Protein AF-A0A6M0BHK7-F1 (afdb_monomer_lite)

Radius of gyration: 26.61 Å; chains: 1; bounding box: 38×80×66 Å

Structure (mmCIF, N/CA/C/O backbone):
data_AF-A0A6M0BHK7-F1
#
_entry.id   AF-A0A6M0BHK7-F1
#
loop_
_atom_site.group_PDB
_atom_site.id
_atom_site.type_symbol
_atom_site.label_atom_id
_atom_site.label_alt_id
_atom_site.label_comp_id
_atom_site.label_asym_id
_atom_site.label_entity_id
_atom_site.label_seq_id
_atom_site.pdbx_PDB_ins_code
_atom_site.Cartn_x
_atom_site.Cartn_y
_atom_site.Cartn_z
_atom_site.occupancy
_atom_site.B_iso_or_equiv
_atom_site.auth_seq_id
_atom_site.auth_comp_id
_atom_site.auth_asym_id
_atom_site.auth_atom_id
_atom_site.pdbx_PDB_model_num
ATOM 1 N N . MET A 1 1 ? -3.158 -19.349 7.073 1.00 45.47 1 MET A N 1
ATOM 2 C CA . MET A 1 1 ? -2.664 -17.965 6.906 1.00 45.47 1 MET A CA 1
ATOM 3 C C . MET A 1 1 ? -2.198 -17.471 8.263 1.00 45.47 1 MET A C 1
ATOM 5 O O . MET A 1 1 ? -2.954 -17.652 9.213 1.00 45.47 1 MET A O 1
ATOM 9 N N . PRO A 1 2 ? -0.977 -16.929 8.388 1.00 41.88 2 PRO A N 1
ATOM 10 C CA . PRO A 1 2 ? -0.515 -16.355 9.647 1.00 41.88 2 PRO A CA 1
ATOM 11 C C . PRO A 1 2 ? -1.420 -15.186 10.070 1.00 41.88 2 PRO A C 1
ATOM 13 O O . PRO A 1 2 ? -2.048 -14.529 9.235 1.00 41.88 2 PRO A O 1
ATOM 16 N N . ARG A 1 3 ? -1.540 -14.977 11.386 1.00 57.44 3 ARG A N 1
ATOM 17 C CA . ARG A 1 3 ? -2.372 -13.928 11.995 1.00 57.44 3 ARG A CA 1
ATOM 18 C C . ARG A 1 3 ? -2.031 -12.568 11.379 1.00 57.44 3 ARG A C 1
ATOM 20 O O . ARG A 1 3 ? -0.866 -12.206 11.284 1.00 57.44 3 ARG A O 1
ATOM 27 N N . ALA A 1 4 ? -3.056 -11.815 10.982 1.00 62.56 4 ALA A N 1
ATOM 28 C CA . ALA A 1 4 ? -2.886 -10.461 10.474 1.00 62.56 4 ALA A CA 1
ATOM 29 C C . ALA A 1 4 ? -2.362 -9.540 11.585 1.00 62.56 4 ALA A C 1
ATOM 31 O O . ALA A 1 4 ? -3.137 -9.079 12.423 1.00 62.56 4 ALA A O 1
ATOM 32 N N . SER A 1 5 ? -1.054 -9.294 11.594 1.00 67.00 5 SER A N 1
ATOM 33 C CA . SER A 1 5 ? -0.425 -8.336 12.497 1.00 67.00 5 SER A CA 1
ATOM 34 C C . SER A 1 5 ? -0.519 -6.931 11.907 1.00 67.00 5 SER A C 1
ATOM 36 O O . SER A 1 5 ? -0.162 -6.692 10.759 1.00 67.00 5 SER A O 1
ATOM 38 N N . TYR A 1 6 ? -0.996 -5.988 12.716 1.00 71.69 6 TYR A N 1
ATOM 39 C CA . TYR A 1 6 ? -1.060 -4.555 12.389 1.00 71.69 6 TYR A CA 1
ATOM 40 C C . TYR A 1 6 ? -0.056 -3.758 13.236 1.00 71.69 6 TYR A C 1
ATOM 42 O O . TYR A 1 6 ? -0.320 -2.623 13.637 1.00 71.69 6 TYR A O 1
ATOM 50 N N . GLY A 1 7 ? 1.051 -4.411 13.598 1.00 77.44 7 GLY A N 1
ATOM 51 C CA . GLY A 1 7 ? 2.070 -3.881 14.496 1.00 77.44 7 GLY A CA 1
ATOM 52 C C . GLY A 1 7 ? 2.854 -2.702 13.906 1.00 77.44 7 GLY A C 1
ATOM 53 O O . GLY A 1 7 ? 2.703 -2.384 12.724 1.00 77.44 7 GLY A O 1
ATOM 54 N N . PRO A 1 8 ? 3.704 -2.060 14.728 1.00 81.06 8 PRO A N 1
ATOM 55 C CA . PRO A 1 8 ? 4.516 -0.917 14.308 1.00 81.06 8 PRO A CA 1
ATOM 56 C C . PRO A 1 8 ? 5.461 -1.257 13.148 1.00 81.06 8 PRO A C 1
ATOM 58 O O . PRO A 1 8 ? 5.606 -0.452 12.235 1.00 81.06 8 PRO A O 1
ATOM 61 N N . GLU A 1 9 ? 6.019 -2.469 13.112 1.00 83.44 9 GLU A N 1
ATOM 62 C CA . GLU A 1 9 ? 6.864 -2.919 11.999 1.00 83.44 9 GLU A CA 1
ATOM 63 C C . GLU A 1 9 ? 6.100 -2.970 10.671 1.00 83.44 9 GLU A C 1
ATOM 65 O O . GLU A 1 9 ? 6.563 -2.447 9.663 1.00 83.44 9 GLU A O 1
ATOM 70 N N . VAL A 1 10 ? 4.894 -3.548 10.665 1.00 84.50 10 VAL A N 1
ATOM 71 C CA . VAL A 1 10 ? 4.064 -3.650 9.452 1.00 84.50 10 VAL A CA 1
ATOM 72 C C . VAL A 1 10 ? 3.634 -2.261 8.975 1.00 84.50 10 VAL A C 1
ATOM 74 O O . VAL A 1 10 ? 3.620 -2.004 7.772 1.00 84.50 10 VAL A O 1
ATOM 77 N N . LYS A 1 11 ? 3.340 -1.347 9.914 1.00 86.75 11 LYS A N 1
ATOM 78 C CA . LYS A 1 11 ? 3.083 0.069 9.611 1.00 86.75 11 LYS A CA 1
ATOM 79 C C . LYS A 1 11 ? 4.289 0.695 8.913 1.00 86.75 11 LYS A C 1
ATOM 81 O O . LYS A 1 11 ? 4.109 1.277 7.852 1.00 86.75 11 LYS A O 1
ATOM 86 N N . ALA A 1 12 ? 5.493 0.546 9.469 1.00 87.00 12 ALA A N 1
ATOM 87 C CA . ALA A 1 12 ? 6.713 1.116 8.900 1.00 87.00 12 ALA A CA 1
ATOM 88 C C . ALA A 1 12 ? 6.995 0.576 7.488 1.00 87.00 12 ALA A C 1
ATOM 90 O O . ALA A 1 12 ? 7.252 1.353 6.574 1.00 87.00 12 ALA A O 1
ATOM 91 N N . ARG A 1 13 ? 6.850 -0.740 7.275 1.00 87.88 13 ARG A N 1
ATOM 92 C CA . ARG A 1 13 ? 7.026 -1.372 5.953 1.00 87.88 13 ARG A CA 1
ATOM 93 C C . ARG A 1 13 ? 6.019 -0.852 4.926 1.00 87.88 13 ARG A C 1
ATOM 95 O O . ARG A 1 13 ? 6.391 -0.561 3.792 1.00 87.88 13 ARG A O 1
ATOM 102 N N . ALA A 1 14 ? 4.751 -0.714 5.318 1.00 88.31 14 ALA A N 1
ATOM 103 C CA . ALA A 1 14 ? 3.722 -0.162 4.446 1.00 88.31 14 ALA A CA 1
ATOM 104 C C . ALA A 1 14 ? 3.977 1.321 4.144 1.00 88.31 14 ALA A C 1
ATOM 106 O O . ALA A 1 14 ? 3.943 1.725 2.988 1.00 88.31 14 ALA A O 1
ATOM 107 N N . LEU A 1 15 ? 4.283 2.125 5.157 1.00 88.25 15 LEU A N 1
ATOM 108 C CA . LEU A 1 15 ? 4.529 3.553 4.989 1.00 88.25 15 LEU A CA 1
ATOM 109 C C . LEU A 1 15 ? 5.720 3.809 4.063 1.00 88.25 15 LEU A C 1
ATOM 111 O O . LEU A 1 15 ? 5.614 4.621 3.152 1.00 88.25 15 LEU A O 1
ATOM 115 N N . ARG A 1 16 ? 6.788 3.028 4.217 1.00 87.75 16 ARG A N 1
ATOM 116 C CA . ARG A 1 16 ? 7.951 3.072 3.337 1.00 87.75 16 ARG A CA 1
ATOM 117 C C . ARG A 1 16 ? 7.622 2.704 1.892 1.00 87.75 16 ARG A C 1
ATOM 119 O O . ARG A 1 16 ? 7.987 3.427 0.974 1.00 87.75 16 ARG A O 1
ATOM 126 N N . LEU A 1 17 ? 6.887 1.610 1.669 1.00 88.31 17 LEU A N 1
ATOM 127 C CA . LEU A 1 17 ? 6.451 1.245 0.316 1.00 88.31 17 LEU A CA 1
ATOM 128 C C . LEU A 1 17 ? 5.577 2.349 -0.300 1.00 88.31 17 LEU A C 1
ATOM 130 O O . LEU A 1 17 ? 5.701 2.651 -1.482 1.00 88.31 17 LEU A O 1
ATOM 134 N N . PHE A 1 18 ? 4.693 2.953 0.494 1.00 88.56 18 PHE A N 1
ATOM 135 C CA . PHE A 1 18 ? 3.851 4.057 0.049 1.00 88.56 18 PHE A CA 1
ATOM 136 C C . PHE A 1 18 ? 4.683 5.292 -0.319 1.00 88.56 18 PHE A C 1
ATOM 138 O O . PHE A 1 18 ? 4.478 5.857 -1.391 1.00 88.56 18 PHE A O 1
ATOM 145 N N . GLU A 1 19 ? 5.641 5.678 0.524 1.00 87.75 19 GLU A N 1
ATOM 146 C CA . GLU A 1 19 ? 6.573 6.777 0.268 1.00 87.75 19 GLU A CA 1
ATOM 147 C C . GLU A 1 19 ? 7.365 6.542 -1.020 1.00 87.75 19 GLU A C 1
ATOM 149 O O . GLU A 1 19 ? 7.309 7.382 -1.916 1.00 87.75 19 GLU A O 1
ATOM 154 N N . ALA A 1 20 ? 7.984 5.368 -1.176 1.00 85.81 20 ALA A N 1
ATOM 155 C CA . ALA A 1 20 ? 8.740 5.008 -2.371 1.00 85.81 20 ALA A CA 1
ATOM 156 C C . ALA A 1 20 ? 7.888 5.108 -3.651 1.00 85.81 20 ALA A C 1
ATOM 158 O O . ALA A 1 20 ? 8.338 5.657 -4.655 1.00 85.81 20 ALA A O 1
ATOM 159 N N . LEU A 1 21 ? 6.629 4.647 -3.622 1.00 86.25 21 LEU A N 1
ATOM 160 C CA . LEU A 1 21 ? 5.710 4.734 -4.768 1.00 86.25 21 LEU A CA 1
ATOM 161 C C . LEU A 1 21 ? 5.321 6.179 -5.108 1.00 86.25 21 LEU A C 1
ATOM 163 O O . LEU A 1 21 ? 5.242 6.536 -6.286 1.00 86.25 21 LEU A O 1
ATOM 167 N N . VAL A 1 22 ? 5.055 7.011 -4.098 1.00 85.00 22 VAL A N 1
ATOM 168 C CA . VAL A 1 22 ? 4.674 8.414 -4.311 1.00 85.00 22 VAL A CA 1
ATOM 169 C C . VAL A 1 22 ? 5.880 9.237 -4.764 1.00 85.00 22 VAL A C 1
ATOM 171 O O . VAL A 1 22 ? 5.737 10.027 -5.696 1.00 85.00 22 VAL A O 1
ATOM 174 N N . SER A 1 23 ? 7.056 9.035 -4.170 1.00 82.50 23 SER A N 1
ATOM 175 C CA . SER A 1 23 ? 8.315 9.672 -4.577 1.00 82.50 23 SER A CA 1
ATOM 176 C C . SER A 1 23 ? 8.682 9.298 -6.012 1.00 82.50 23 SER A C 1
ATOM 178 O O . SER A 1 23 ? 8.899 10.187 -6.835 1.00 82.50 23 SER A O 1
ATOM 180 N N . PHE A 1 24 ? 8.600 8.007 -6.362 1.00 80.56 24 PHE A N 1
ATOM 181 C CA . PHE A 1 24 ? 8.790 7.527 -7.736 1.00 80.56 24 PHE A CA 1
ATOM 182 C C . PHE A 1 24 ? 7.904 8.263 -8.741 1.00 80.56 24 PHE A C 1
ATOM 184 O O . PHE A 1 24 ? 8.360 8.681 -9.801 1.00 80.56 24 PHE A O 1
ATOM 191 N N . ALA A 1 25 ? 6.629 8.451 -8.399 1.00 78.62 25 ALA A N 1
ATOM 192 C CA . ALA A 1 25 ? 5.670 9.111 -9.272 1.00 78.62 25 ALA A CA 1
ATOM 193 C C . ALA A 1 25 ? 5.790 10.646 -9.294 1.00 78.62 25 ALA A C 1
ATOM 195 O O . ALA A 1 25 ? 5.223 11.276 -10.196 1.00 78.62 25 ALA A O 1
ATOM 196 N N . LYS A 1 26 ? 6.461 11.256 -8.302 1.00 75.25 26 LYS A N 1
ATOM 197 C CA . LYS A 1 26 ? 6.610 12.714 -8.170 1.00 75.25 26 LYS A CA 1
ATOM 198 C C . LYS A 1 26 ? 7.886 13.280 -8.787 1.00 75.25 26 LYS A C 1
ATOM 200 O O . LYS A 1 26 ? 7.773 14.423 -9.213 1.00 75.25 26 LYS A O 1
ATOM 205 N N . TYR A 1 27 ? 8.991 12.526 -8.849 1.00 59.81 27 TYR A N 1
ATOM 206 C CA . TYR A 1 27 ? 10.319 12.802 -9.456 1.00 59.81 27 TYR A CA 1
ATOM 207 C C . TYR A 1 27 ? 11.429 12.333 -8.480 1.00 59.81 27 TYR A C 1
ATOM 209 O O . TYR A 1 27 ? 11.259 12.505 -7.282 1.00 59.81 27 TYR A O 1
ATOM 217 N N . GLU A 1 28 ? 12.568 11.841 -9.002 1.00 53.38 28 GLU A N 1
ATOM 218 C CA . GLU A 1 28 ? 13.835 11.478 -8.298 1.00 53.38 28 GLU A CA 1
ATOM 219 C C . GLU A 1 28 ? 14.112 10.014 -7.897 1.00 53.38 28 GLU A C 1
ATOM 221 O O . GLU A 1 28 ? 14.997 9.745 -7.094 1.00 53.38 28 GLU A O 1
ATOM 226 N N . ILE A 1 29 ? 13.496 9.020 -8.533 1.00 51.53 29 ILE A N 1
ATOM 227 C CA . ILE A 1 29 ? 14.184 7.725 -8.664 1.00 51.53 29 ILE A CA 1
ATOM 228 C C . ILE A 1 29 ? 14.593 7.643 -10.119 1.00 51.53 29 ILE A C 1
ATOM 230 O O . ILE A 1 29 ? 13.730 7.474 -10.982 1.00 51.53 29 ILE A O 1
ATOM 234 N N . ALA A 1 30 ? 15.886 7.858 -10.386 1.00 46.53 30 ALA A N 1
ATOM 235 C CA . ALA A 1 30 ? 16.465 7.783 -11.721 1.00 46.53 30 ALA A CA 1
ATOM 236 C C . ALA A 1 30 ? 15.814 6.625 -12.486 1.00 46.53 30 ALA A C 1
ATOM 238 O O . ALA A 1 30 ? 15.860 5.472 -12.029 1.00 46.53 30 ALA A O 1
ATOM 239 N N . HIS A 1 31 ? 15.155 6.956 -13.604 1.00 51.12 31 HIS A N 1
ATOM 240 C CA . HIS A 1 31 ? 14.743 5.998 -14.622 1.00 51.12 31 HIS A CA 1
ATOM 241 C C . HIS A 1 31 ? 16.017 5.372 -15.202 1.00 51.12 31 HIS A C 1
ATOM 243 O O . HIS A 1 31 ? 16.406 5.638 -16.333 1.00 51.12 31 HIS A O 1
ATOM 249 N N . ASP A 1 32 ? 16.699 4.543 -14.415 1.00 49.19 32 ASP A N 1
ATOM 250 C CA . ASP A 1 32 ? 17.504 3.478 -14.974 1.00 49.19 32 ASP A CA 1
ATOM 251 C C . ASP A 1 32 ? 16.534 2.689 -15.835 1.00 49.19 32 ASP A C 1
ATOM 253 O O . ASP A 1 32 ? 15.578 2.108 -15.312 1.00 49.19 32 ASP A O 1
ATOM 257 N N . GLY A 1 33 ? 16.746 2.708 -17.150 1.00 51.69 33 GLY A N 1
ATOM 258 C CA . GLY A 1 33 ? 15.883 2.093 -18.164 1.00 51.69 33 GLY A CA 1
ATOM 259 C C . GLY A 1 33 ? 15.666 0.579 -18.018 1.00 51.69 33 GLY A C 1
ATOM 260 O O . GLY A 1 33 ? 15.155 -0.050 -18.934 1.00 51.69 33 GLY A O 1
ATOM 261 N N . ASN A 1 34 ? 16.038 -0.004 -16.878 1.00 54.75 34 ASN A N 1
ATOM 262 C CA . ASN A 1 34 ? 15.819 -1.386 -16.480 1.00 54.75 34 ASN A CA 1
ATOM 263 C C . ASN A 1 34 ? 14.512 -1.602 -15.694 1.00 54.75 34 ASN A C 1
ATOM 265 O O . ASN A 1 34 ? 14.044 -2.736 -15.607 1.00 54.75 34 ASN A O 1
ATOM 269 N N . ILE A 1 35 ? 13.899 -0.555 -15.125 1.00 64.38 35 ILE A N 1
ATOM 270 C CA . ILE A 1 35 ? 12.697 -0.704 -14.291 1.00 64.38 35 ILE A CA 1
ATOM 271 C C . ILE A 1 35 ? 11.430 -0.545 -15.148 1.00 64.38 35 ILE A C 1
ATOM 273 O O . ILE A 1 35 ? 10.981 0.563 -15.431 1.00 64.38 35 ILE A O 1
ATOM 277 N N . GLU A 1 36 ? 10.803 -1.662 -15.534 1.00 71.62 36 GLU A N 1
ATOM 278 C CA . GLU A 1 36 ? 9.544 -1.674 -16.300 1.00 71.62 36 GLU A CA 1
ATOM 279 C C . GLU A 1 36 ? 8.310 -1.387 -15.415 1.00 71.62 36 GLU A C 1
ATOM 281 O O . GLU A 1 36 ? 7.399 -2.217 -15.261 1.00 71.62 36 GLU A O 1
ATOM 286 N N . ILE A 1 37 ? 8.275 -0.196 -14.812 1.00 78.94 37 ILE A N 1
ATOM 287 C CA . ILE A 1 37 ? 7.130 0.328 -14.059 1.00 78.94 37 ILE A CA 1
ATOM 288 C C . ILE A 1 37 ? 6.434 1.393 -14.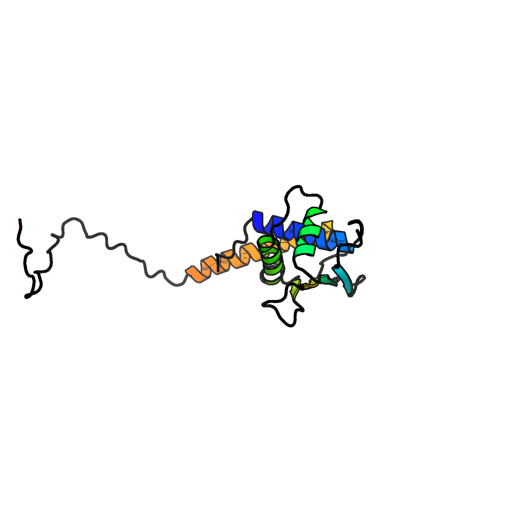903 1.00 78.94 37 ILE A C 1
ATOM 290 O O . ILE A 1 37 ? 6.996 2.438 -15.211 1.00 78.94 37 ILE A O 1
ATOM 294 N N . ASN A 1 38 ? 5.174 1.142 -15.240 1.00 82.31 38 ASN A N 1
ATOM 295 C CA . ASN A 1 38 ? 4.303 2.123 -15.872 1.00 82.31 38 ASN A CA 1
ATOM 296 C C . ASN A 1 38 ? 3.476 2.800 -14.779 1.00 82.31 38 ASN A C 1
ATOM 298 O O . ASN A 1 38 ? 2.795 2.116 -14.012 1.00 82.31 38 ASN A O 1
ATOM 302 N N . PHE A 1 39 ? 3.506 4.127 -14.714 1.00 83.75 39 PHE A N 1
ATOM 303 C CA . PHE A 1 39 ? 2.658 4.895 -13.808 1.00 83.75 39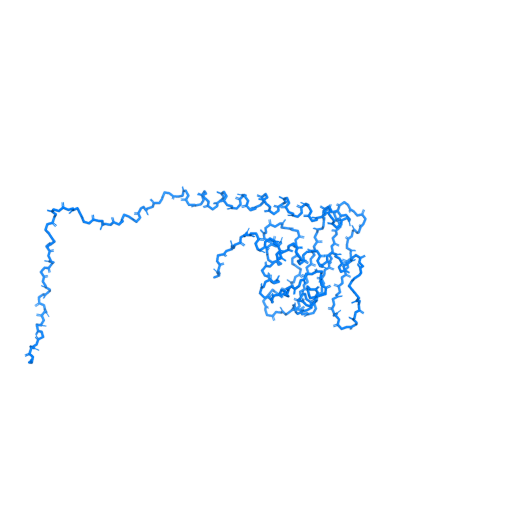 PHE A CA 1
ATOM 304 C C . PHE A 1 39 ? 1.818 5.904 -14.587 1.00 83.75 39 PHE A C 1
ATOM 306 O O . PHE A 1 39 ? 2.202 6.390 -15.649 1.00 83.75 39 PHE A O 1
ATOM 313 N N . SER A 1 40 ? 0.624 6.197 -14.089 1.00 83.69 40 SER A N 1
ATOM 314 C CA . SER A 1 40 ? -0.279 7.173 -14.690 1.00 83.69 40 SER A CA 1
ATOM 315 C C . SER A 1 40 ? -1.057 7.888 -13.601 1.00 83.69 40 SER A C 1
ATOM 317 O O . SER A 1 40 ? -1.622 7.262 -12.707 1.00 83.69 40 SER A O 1
ATOM 319 N N . TRP A 1 41 ? -1.091 9.212 -13.681 1.00 84.06 41 TRP A N 1
ATOM 320 C CA . TRP A 1 41 ? -1.858 10.035 -12.759 1.00 84.06 41 TRP A CA 1
ATOM 321 C C . TRP A 1 41 ? -3.277 10.223 -13.289 1.00 84.06 41 TRP A C 1
ATOM 323 O O . TRP A 1 41 ? -3.490 10.891 -14.297 1.00 84.06 41 TRP A O 1
ATOM 333 N N . ASN A 1 42 ? -4.252 9.678 -12.574 1.00 80.69 42 ASN A N 1
ATOM 334 C CA . ASN A 1 42 ? -5.652 10.037 -12.716 1.00 80.69 42 ASN A CA 1
ATOM 335 C C . ASN A 1 42 ? -5.953 11.231 -11.806 1.00 80.69 42 ASN A C 1
ATOM 337 O O . ASN A 1 42 ? -5.582 11.255 -10.633 1.00 80.69 42 ASN A O 1
ATOM 341 N N . LYS A 1 43 ? -6.642 12.241 -12.350 1.00 78.25 43 LYS A N 1
ATOM 342 C CA . LYS A 1 43 ? -7.139 13.392 -11.578 1.00 78.25 43 LYS A CA 1
ATOM 343 C C . LYS A 1 43 ? -6.054 14.109 -10.751 1.00 78.25 43 LYS A C 1
ATOM 345 O O . LYS A 1 43 ? -6.276 14.471 -9.600 1.00 78.25 43 LYS A O 1
ATOM 350 N N . LYS A 1 44 ? -4.875 14.340 -11.346 1.00 71.00 44 LYS A N 1
ATOM 351 C CA . LYS A 1 44 ? -3.702 14.957 -10.685 1.00 71.00 44 LYS A CA 1
ATOM 352 C C . LYS A 1 44 ? -4.016 16.265 -9.935 1.00 71.00 44 LYS A C 1
ATOM 354 O O . LYS A 1 44 ? -3.420 16.514 -8.895 1.00 71.00 44 LYS A O 1
ATOM 359 N N . ASN A 1 45 ? -4.954 17.066 -10.450 1.00 67.62 45 ASN A N 1
ATOM 360 C CA . ASN A 1 45 ? -5.359 18.361 -9.884 1.00 67.62 45 ASN A CA 1
ATOM 361 C C . ASN A 1 45 ? -6.643 18.299 -9.034 1.00 67.62 45 ASN A C 1
ATOM 363 O O . ASN A 1 45 ? -7.201 19.336 -8.688 1.00 67.62 45 ASN A O 1
ATOM 367 N N . SER A 1 46 ? -7.169 17.110 -8.733 1.00 75.56 46 SER A N 1
ATOM 368 C CA . SER A 1 46 ? -8.355 16.970 -7.884 1.00 75.56 46 SER A CA 1
ATOM 369 C C . SER A 1 46 ? -7.982 16.827 -6.410 1.00 75.56 46 SER A C 1
ATOM 371 O O . SER A 1 46 ? -6.863 16.458 -6.066 1.00 75.56 46 SER A O 1
ATOM 373 N N . ALA A 1 47 ? -8.963 17.041 -5.529 1.00 73.75 47 ALA A N 1
ATOM 374 C CA . ALA A 1 47 ? -8.808 16.907 -4.078 1.00 73.75 47 ALA A CA 1
ATOM 375 C C . ALA A 1 47 ? -8.311 15.518 -3.617 1.00 73.75 47 ALA A C 1
ATOM 377 O O . ALA A 1 47 ? -7.809 15.386 -2.507 1.00 73.75 47 ALA A O 1
ATOM 378 N N . ARG A 1 48 ? -8.454 14.483 -4.457 1.00 80.50 48 ARG A N 1
ATOM 379 C CA . ARG A 1 48 ? -7.950 13.123 -4.222 1.00 80.50 48 ARG A CA 1
ATOM 380 C C . ARG A 1 48 ? -7.243 12.622 -5.484 1.00 80.50 48 ARG A C 1
ATOM 382 O O . ARG A 1 48 ? -7.916 12.065 -6.353 1.00 80.50 48 ARG A O 1
ATOM 389 N N . PRO A 1 49 ? -5.932 12.870 -5.633 1.00 84.75 49 PRO A N 1
ATOM 390 C CA . PRO A 1 49 ? -5.206 12.401 -6.799 1.00 84.75 49 PRO A CA 1
ATOM 391 C C . PRO A 1 49 ? -5.086 10.875 -6.770 1.00 84.75 49 PRO A C 1
ATOM 393 O O . PRO A 1 49 ? -4.828 10.275 -5.727 1.00 84.75 49 PRO A O 1
ATOM 396 N N . GLU A 1 50 ? -5.279 10.240 -7.921 1.00 88.06 50 GLU A N 1
ATOM 397 C CA . GLU A 1 50 ? -5.241 8.788 -8.075 1.00 88.06 50 GLU A CA 1
ATOM 398 C C . GLU A 1 50 ? -3.988 8.404 -8.869 1.00 88.06 50 GLU A C 1
ATOM 400 O O . GLU A 1 50 ? -3.803 8.818 -10.010 1.00 88.06 50 GLU A O 1
ATOM 405 N N . LEU A 1 51 ? -3.114 7.600 -8.278 1.00 87.81 51 LEU A N 1
ATOM 406 C CA . LEU A 1 51 ? -1.897 7.108 -8.906 1.00 87.81 51 LEU A CA 1
ATOM 407 C C . LEU A 1 51 ? -2.101 5.659 -9.351 1.00 87.81 51 LEU A C 1
ATOM 409 O O . LEU A 1 51 ? -2.202 4.750 -8.532 1.00 87.81 51 LEU A O 1
ATOM 413 N N . VAL A 1 52 ? -2.181 5.430 -10.657 1.00 88.12 52 VAL A N 1
ATOM 414 C CA . VAL A 1 52 ? -2.276 4.090 -11.241 1.00 88.12 52 VAL A CA 1
ATOM 415 C C . VAL A 1 52 ? -0.870 3.569 -11.487 1.00 88.12 52 VAL A C 1
ATOM 417 O O . VAL A 1 52 ? -0.092 4.209 -12.188 1.00 88.12 52 VAL A O 1
ATOM 420 N N . ILE A 1 53 ? -0.546 2.408 -10.924 1.00 87.62 53 ILE A N 1
ATOM 421 C CA . ILE A 1 53 ? 0.768 1.775 -11.042 1.00 87.62 53 ILE A CA 1
ATOM 422 C C . ILE A 1 53 ? 0.585 0.392 -11.648 1.00 87.62 53 ILE A C 1
ATOM 424 O O . ILE A 1 53 ? -0.195 -0.431 -11.158 1.00 87.62 53 ILE A O 1
ATOM 428 N N . LYS A 1 54 ? 1.326 0.134 -12.722 1.00 87.19 54 LYS A N 1
ATOM 429 C CA . LYS A 1 54 ? 1.381 -1.145 -13.417 1.00 87.19 54 LYS A CA 1
ATOM 430 C C . LYS A 1 54 ? 2.832 -1.602 -13.520 1.00 87.19 54 LYS A C 1
ATOM 432 O O . LYS A 1 54 ? 3.638 -0.997 -14.220 1.00 87.19 54 LYS A O 1
ATOM 437 N N . THR A 1 55 ? 3.155 -2.699 -12.848 1.00 86.12 55 THR A N 1
ATOM 438 C CA . THR A 1 55 ? 4.472 -3.337 -12.907 1.00 86.12 55 THR A CA 1
ATOM 439 C C . THR A 1 55 ? 4.355 -4.702 -13.573 1.00 86.12 55 THR A C 1
ATOM 441 O O . THR A 1 55 ? 3.390 -5.436 -13.345 1.00 86.12 55 THR A O 1
ATOM 444 N N . LYS A 1 56 ? 5.348 -5.080 -14.386 1.00 81.56 56 LYS A N 1
ATOM 445 C CA . LYS A 1 56 ? 5.379 -6.419 -15.003 1.00 81.56 56 LYS A CA 1
ATOM 446 C C . LYS A 1 56 ? 5.715 -7.533 -14.008 1.00 81.56 56 LYS A C 1
ATOM 448 O O . LYS A 1 56 ? 5.279 -8.667 -14.168 1.00 81.56 56 LYS A O 1
ATOM 453 N N . LYS A 1 57 ? 6.489 -7.224 -12.967 1.00 82.31 57 LYS A N 1
ATOM 454 C CA . LYS A 1 57 ? 6.923 -8.175 -11.934 1.00 82.31 57 LYS A CA 1
ATOM 455 C C . LYS A 1 57 ? 6.840 -7.538 -10.553 1.00 82.31 57 LYS A C 1
ATOM 457 O O . LYS A 1 57 ? 6.957 -6.323 -10.401 1.00 82.31 57 LYS A O 1
ATOM 462 N N . THR A 1 58 ? 6.695 -8.377 -9.527 1.00 81.06 58 THR A N 1
ATOM 463 C CA . THR A 1 58 ? 6.753 -7.931 -8.122 1.00 81.06 58 THR A CA 1
ATOM 464 C C . THR A 1 58 ? 8.180 -7.523 -7.717 1.00 81.06 58 THR A C 1
ATOM 466 O O . THR A 1 58 ? 8.329 -6.703 -6.823 1.00 81.06 58 THR A O 1
ATOM 469 N N . LYS A 1 59 ? 9.218 -8.030 -8.404 1.00 80.94 59 LYS A N 1
ATOM 470 C CA . LYS A 1 59 ? 10.625 -7.653 -8.167 1.00 80.94 59 LYS A CA 1
ATOM 471 C C . LYS A 1 59 ? 10.888 -6.159 -8.356 1.00 80.94 59 LYS A C 1
ATOM 473 O O . LYS A 1 59 ? 11.533 -5.573 -7.508 1.00 80.94 59 LYS A O 1
ATOM 478 N N . PHE A 1 60 ? 10.250 -5.526 -9.339 1.00 81.81 60 PHE A N 1
ATOM 479 C CA . PHE A 1 60 ? 10.394 -4.083 -9.544 1.00 81.81 60 PHE A CA 1
ATOM 480 C C . PHE A 1 60 ? 9.929 -3.247 -8.347 1.00 81.81 60 PHE A C 1
ATOM 482 O O . PHE A 1 60 ? 10.449 -2.166 -8.121 1.00 81.81 60 PHE A O 1
ATOM 489 N N . LEU A 1 61 ? 8.962 -3.739 -7.562 1.00 83.50 61 LEU A N 1
ATOM 490 C CA . LEU A 1 61 ? 8.550 -3.066 -6.326 1.00 83.50 61 LEU A CA 1
ATOM 491 C C . LEU A 1 61 ? 9.585 -3.235 -5.207 1.00 83.50 61 LEU A C 1
ATOM 493 O O . LEU A 1 61 ? 9.672 -2.376 -4.343 1.00 83.50 61 LEU A O 1
ATOM 497 N N . ILE A 1 62 ? 10.347 -4.331 -5.222 1.00 85.44 62 ILE A N 1
ATOM 498 C CA . ILE A 1 62 ? 11.464 -4.561 -4.298 1.00 85.44 62 ILE A CA 1
ATOM 499 C C . ILE A 1 62 ? 12.616 -3.632 -4.680 1.00 85.44 62 ILE A C 1
ATOM 501 O O . ILE A 1 62 ? 13.043 -2.845 -3.847 1.00 85.44 62 ILE A O 1
ATOM 505 N N . GLU A 1 63 ? 13.010 -3.622 -5.955 1.00 82.69 63 GLU A N 1
ATOM 506 C CA . GLU A 1 63 ? 14.054 -2.731 -6.487 1.00 82.69 63 GLU A CA 1
ATOM 507 C C . GLU A 1 63 ? 13.721 -1.254 -6.235 1.00 82.69 63 GLU A C 1
ATOM 509 O O . GLU A 1 63 ? 14.591 -0.449 -5.913 1.00 82.69 63 GLU A O 1
ATOM 514 N N . LEU A 1 64 ? 12.435 -0.895 -6.302 1.00 81.38 64 LEU A N 1
ATOM 515 C CA . LEU A 1 64 ? 11.980 0.444 -5.949 1.00 81.38 64 LEU A CA 1
ATOM 516 C C . LEU A 1 64 ? 12.285 0.801 -4.490 1.00 81.38 64 LEU A C 1
ATOM 518 O O . LEU A 1 64 ? 12.656 1.931 -4.196 1.00 81.38 64 LEU A O 1
ATOM 522 N N . THR A 1 65 ? 12.128 -0.164 -3.585 1.00 80.38 65 THR A N 1
ATOM 523 C CA . THR A 1 65 ? 12.420 0.012 -2.157 1.00 80.38 65 THR A CA 1
ATOM 524 C C . THR A 1 65 ? 13.912 -0.072 -1.843 1.00 80.38 65 THR A C 1
ATOM 526 O O . THR A 1 65 ? 14.318 0.392 -0.784 1.00 80.38 65 THR A O 1
ATOM 529 N N . GLU A 1 66 ? 14.729 -0.625 -2.744 1.00 79.06 66 GLU A N 1
ATOM 530 C CA . GLU A 1 66 ? 16.198 -0.588 -2.658 1.00 79.06 66 GLU A CA 1
ATOM 531 C C . GLU A 1 66 ? 16.751 0.789 -3.037 1.00 79.06 66 GLU A C 1
ATOM 533 O O . GLU A 1 66 ? 17.728 1.244 -2.454 1.00 79.06 66 GLU A O 1
ATOM 538 N N . LYS A 1 67 ? 16.102 1.476 -3.986 1.00 71.31 67 LYS A N 1
ATOM 539 C CA . LYS A 1 67 ? 16.440 2.855 -4.377 1.00 71.31 67 LYS A CA 1
ATOM 540 C C . LYS A 1 67 ? 15.910 3.927 -3.415 1.00 71.31 67 LYS A C 1
ATOM 542 O O . LYS A 1 67 ? 16.105 5.116 -3.652 1.00 71.31 67 LYS A O 1
ATOM 547 N N . ASP A 1 68 ? 15.199 3.513 -2.378 1.00 70.69 68 ASP A N 1
ATOM 548 C CA . ASP A 1 68 ? 14.610 4.383 -1.369 1.00 70.69 68 ASP A CA 1
ATOM 549 C C . ASP A 1 68 ? 15.644 4.798 -0.304 1.00 70.69 68 ASP A C 1
ATOM 551 O O . ASP A 1 68 ? 16.703 4.188 -0.174 1.00 70.69 68 ASP A O 1
ATOM 555 N N . ASN A 1 69 ? 15.340 5.820 0.500 1.00 67.06 69 ASN A N 1
ATOM 556 C CA . ASN A 1 69 ? 16.294 6.440 1.436 1.00 67.06 69 ASN A CA 1
ATOM 557 C C . ASN A 1 69 ? 16.609 5.597 2.698 1.00 67.06 69 ASN A C 1
ATOM 559 O O . ASN A 1 69 ? 17.110 6.109 3.698 1.00 67.06 69 ASN A O 1
ATOM 563 N N . TYR A 1 70 ? 16.269 4.309 2.696 1.00 69.88 70 TYR A N 1
ATOM 564 C CA . TYR A 1 70 ? 16.340 3.437 3.867 1.00 69.88 70 TYR A CA 1
ATOM 565 C C . TYR A 1 70 ? 17.265 2.240 3.597 1.00 69.88 70 TYR A C 1
ATOM 567 O O . TYR A 1 70 ? 17.223 1.658 2.516 1.00 69.88 70 TYR A O 1
ATOM 575 N N . PRO A 1 71 ? 18.046 1.799 4.600 1.00 60.22 71 PRO A N 1
ATOM 576 C CA . PRO A 1 71 ? 19.143 0.848 4.402 1.00 60.22 71 PRO A CA 1
ATOM 577 C C . PRO A 1 71 ? 18.715 -0.614 4.182 1.00 60.22 71 PRO A C 1
ATOM 579 O O . PRO A 1 71 ? 19.521 -1.420 3.729 1.00 60.22 71 PRO A O 1
ATOM 582 N N . ASP A 1 72 ? 17.480 -0.988 4.527 1.00 73.12 72 ASP A N 1
ATOM 583 C CA . ASP A 1 72 ? 17.031 -2.391 4.523 1.00 73.12 72 ASP A CA 1
ATOM 584 C C . ASP A 1 72 ? 16.178 -2.705 3.289 1.00 73.12 72 ASP A C 1
ATOM 586 O O . ASP A 1 72 ? 15.320 -1.913 2.946 1.00 73.12 72 ASP A O 1
ATOM 590 N N . SER A 1 73 ? 16.331 -3.830 2.600 1.00 74.50 73 SER A N 1
ATOM 591 C CA . SER A 1 73 ? 15.513 -4.115 1.402 1.00 74.50 73 SER A CA 1
ATOM 592 C C . SER A 1 73 ? 14.252 -4.904 1.757 1.00 74.50 73 SER A C 1
ATOM 594 O O . SER A 1 73 ? 14.320 -5.933 2.431 1.00 74.50 73 SER A O 1
ATOM 596 N N . LEU A 1 74 ? 13.075 -4.481 1.277 1.00 81.06 74 LEU A N 1
ATOM 597 C CA . LEU A 1 74 ? 11.836 -5.209 1.564 1.00 81.06 74 LEU A CA 1
ATOM 598 C C . LEU A 1 74 ? 11.788 -6.535 0.791 1.00 81.06 74 LEU A C 1
ATOM 600 O O . LEU A 1 74 ? 11.773 -6.573 -0.435 1.00 81.06 74 LEU A O 1
ATOM 604 N N . SER A 1 75 ? 11.663 -7.650 1.510 1.00 85.62 75 SER A N 1
ATOM 605 C CA . SER A 1 75 ? 11.442 -8.961 0.886 1.00 85.62 75 SER A CA 1
ATOM 606 C C . SER A 1 75 ? 10.119 -9.018 0.107 1.00 85.62 75 SER A C 1
ATOM 608 O O . SER A 1 75 ? 9.140 -8.361 0.461 1.00 85.62 75 SER A O 1
ATOM 610 N N . LYS A 1 76 ? 10.036 -9.895 -0.906 1.00 84.50 76 LYS A N 1
ATOM 611 C CA . LYS A 1 76 ? 8.824 -10.095 -1.732 1.00 84.50 76 LYS A CA 1
ATOM 612 C C . LYS A 1 76 ? 7.554 -10.280 -0.897 1.00 84.50 76 LYS A C 1
ATOM 614 O O . LYS A 1 76 ? 6.526 -9.692 -1.217 1.00 84.50 76 LYS A O 1
ATOM 619 N N . ASP A 1 77 ? 7.627 -11.090 0.157 1.00 84.56 77 ASP A N 1
ATOM 620 C CA . ASP A 1 77 ? 6.488 -11.352 1.043 1.00 84.56 77 ASP A CA 1
ATOM 621 C C . ASP A 1 77 ? 6.052 -10.090 1.801 1.00 84.56 77 ASP A C 1
ATOM 623 O O . ASP A 1 77 ? 4.865 -9.792 1.873 1.00 84.56 77 ASP A O 1
ATOM 627 N N . GLN A 1 78 ? 7.017 -9.275 2.239 1.00 86.00 78 GLN A N 1
ATOM 628 C CA . GLN A 1 78 ? 6.774 -8.013 2.941 1.00 86.00 78 GLN A CA 1
ATOM 629 C C . GLN A 1 78 ? 6.124 -6.965 2.039 1.00 86.00 78 GLN A C 1
ATOM 631 O O . GLN A 1 78 ? 5.194 -6.286 2.463 1.00 86.00 78 GLN A O 1
ATOM 636 N N . VAL A 1 79 ? 6.554 -6.867 0.777 1.00 86.88 79 VAL A N 1
ATOM 637 C CA . VAL A 1 79 ? 5.911 -5.987 -0.213 1.00 86.88 79 VAL A CA 1
ATOM 638 C C . VAL A 1 79 ? 4.468 -6.423 -0.459 1.00 86.88 79 VAL A C 1
ATOM 640 O O . VAL A 1 79 ? 3.555 -5.599 -0.482 1.00 86.88 79 VAL A O 1
ATOM 643 N N . VAL A 1 80 ? 4.234 -7.727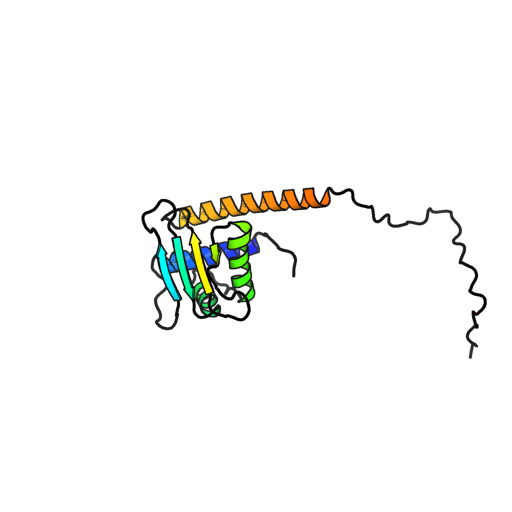 -0.626 1.00 86.00 80 VAL A N 1
ATOM 644 C CA . VAL A 1 80 ? 2.881 -8.253 -0.844 1.00 86.00 80 VAL A CA 1
ATOM 645 C C . VAL A 1 80 ? 2.003 -8.047 0.385 1.00 86.00 80 VAL A C 1
ATOM 647 O O . VAL A 1 80 ? 0.852 -7.634 0.228 1.00 86.00 80 VAL A O 1
ATOM 650 N N . GLU A 1 81 ? 2.531 -8.278 1.587 1.00 87.31 81 GLU A N 1
ATOM 651 C CA . GLU A 1 81 ? 1.828 -7.990 2.833 1.00 87.31 81 GLU A CA 1
ATOM 652 C C . GLU A 1 81 ? 1.482 -6.501 2.918 1.00 87.31 81 GLU A C 1
ATOM 654 O O . GLU A 1 81 ? 0.315 -6.166 3.108 1.00 87.31 81 GLU A O 1
ATOM 659 N N . ALA A 1 82 ? 2.448 -5.606 2.706 1.00 87.81 82 ALA A N 1
ATOM 660 C CA . ALA A 1 82 ? 2.241 -4.163 2.744 1.00 87.81 82 ALA A CA 1
ATOM 661 C C . ALA A 1 82 ? 1.116 -3.713 1.796 1.00 87.81 82 ALA A C 1
ATOM 663 O O . ALA A 1 82 ? 0.196 -3.019 2.233 1.00 87.81 82 ALA A O 1
ATOM 664 N N . LEU A 1 83 ? 1.120 -4.174 0.538 1.00 88.12 83 LEU A N 1
ATOM 665 C CA . LEU A 1 83 ? 0.054 -3.883 -0.431 1.00 88.12 83 LEU A CA 1
ATOM 666 C C . LEU A 1 83 ? -1.315 -4.384 0.050 1.00 88.12 83 LEU A C 1
ATOM 668 O O . LEU A 1 83 ? -2.303 -3.651 -0.005 1.00 88.12 83 LEU A O 1
ATOM 672 N N . GLN A 1 84 ? -1.379 -5.615 0.566 1.00 86.50 84 GLN A N 1
ATOM 673 C CA . GLN A 1 84 ? -2.619 -6.174 1.108 1.00 86.50 84 GLN A CA 1
ATOM 674 C C . GLN A 1 84 ? -3.117 -5.392 2.324 1.00 86.50 84 GLN A C 1
ATOM 676 O O . GLN A 1 84 ? -4.325 -5.230 2.491 1.00 86.50 84 GLN A O 1
ATOM 681 N N . ARG A 1 85 ? -2.220 -4.899 3.188 1.00 86.25 85 ARG A N 1
ATOM 682 C CA . ARG A 1 85 ? -2.606 -4.067 4.334 1.00 86.25 85 ARG A CA 1
ATOM 683 C C . ARG A 1 85 ? -3.122 -2.708 3.883 1.00 86.25 85 ARG A C 1
ATOM 685 O O . ARG A 1 85 ? -4.142 -2.278 4.408 1.00 86.25 85 ARG A O 1
ATOM 692 N N . MET A 1 86 ? -2.491 -2.064 2.904 1.00 87.38 86 MET A N 1
ATOM 693 C CA . MET A 1 86 ? -3.001 -0.805 2.346 1.00 87.38 86 MET A CA 1
ATOM 694 C C . MET A 1 86 ? -4.401 -0.972 1.745 1.00 87.38 86 MET A C 1
ATOM 696 O O . MET A 1 86 ? -5.257 -0.115 1.951 1.00 87.38 86 MET A O 1
ATOM 700 N N . GLU A 1 87 ? -4.665 -2.091 1.068 1.00 88.44 87 GLU A N 1
ATOM 701 C CA . GLU A 1 87 ? -5.998 -2.415 0.547 1.00 88.44 87 GLU A CA 1
ATOM 702 C C . GLU A 1 87 ? -6.999 -2.689 1.686 1.00 88.44 87 GLU A C 1
ATOM 704 O O . GLU A 1 87 ? -8.006 -2.001 1.819 1.00 88.44 87 GLU A O 1
ATOM 709 N N . HIS A 1 88 ? -6.722 -3.660 2.561 1.00 84.38 88 HIS A N 1
ATOM 710 C CA . HIS A 1 88 ? -7.690 -4.140 3.559 1.00 84.38 88 HIS A CA 1
ATOM 711 C C . HIS A 1 88 ? -7.837 -3.274 4.817 1.00 84.38 88 HIS A C 1
ATOM 713 O O . HIS A 1 88 ? -8.804 -3.450 5.571 1.00 84.38 88 HIS A O 1
ATOM 719 N N . LEU A 1 89 ? -6.837 -2.461 5.155 1.00 84.06 89 LEU A N 1
ATOM 720 C CA . LEU A 1 89 ? -6.866 -1.609 6.344 1.00 84.06 89 LEU A CA 1
ATOM 721 C C . LEU A 1 89 ? -7.297 -0.194 5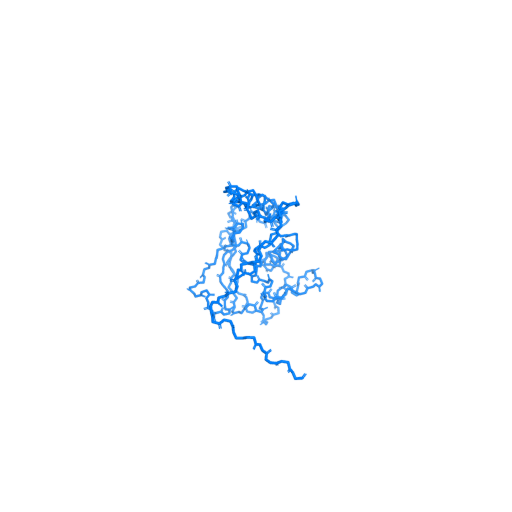.983 1.00 84.06 89 LEU A C 1
ATOM 723 O O . LEU A 1 89 ? -8.226 0.318 6.601 1.00 84.06 89 LEU A O 1
ATOM 727 N N . LEU A 1 90 ? -6.629 0.405 4.998 1.00 83.25 90 LEU A N 1
ATOM 728 C CA . LEU A 1 90 ? -6.827 1.806 4.638 1.00 83.25 90 LEU A CA 1
ATOM 729 C C . LEU A 1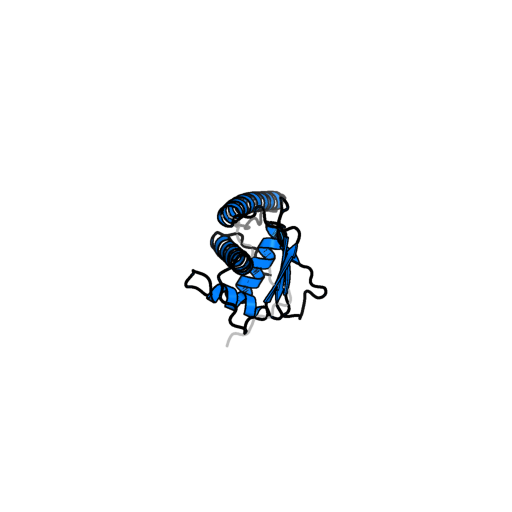 90 ? -7.837 1.986 3.500 1.00 83.25 90 LEU A C 1
ATOM 731 O O . LEU A 1 90 ? -8.467 3.032 3.414 1.00 83.25 90 LEU A O 1
ATOM 735 N N . GLY A 1 91 ? -8.008 0.994 2.620 1.00 84.88 91 GLY A N 1
ATOM 736 C CA . GLY A 1 91 ? -8.897 1.117 1.460 1.00 84.88 91 GLY A CA 1
ATOM 737 C C . GLY A 1 91 ? -8.433 2.156 0.433 1.00 84.88 91 GLY A C 1
ATOM 738 O O . GLY A 1 91 ? -9.203 2.529 -0.448 1.00 84.88 91 GLY A O 1
ATOM 739 N N . ILE A 1 92 ? -7.188 2.635 0.541 1.00 87.75 92 ILE A N 1
ATOM 740 C CA . ILE A 1 92 ? -6.594 3.603 -0.394 1.00 87.75 92 ILE A CA 1
ATOM 741 C C . ILE A 1 92 ? -6.075 2.935 -1.663 1.00 87.75 92 ILE A C 1
ATOM 743 O O . ILE A 1 92 ? -5.949 3.587 -2.696 1.00 87.75 92 ILE A O 1
ATOM 747 N N . LEU A 1 93 ? -5.755 1.642 -1.581 1.00 90.06 93 LEU A N 1
ATOM 748 C CA . LEU A 1 93 ? -5.245 0.852 -2.688 1.00 90.06 93 LEU A CA 1
ATOM 749 C C . LEU A 1 93 ? -6.375 0.001 -3.255 1.00 90.06 93 LEU A C 1
ATOM 751 O O . LEU A 1 93 ? -7.031 -0.736 -2.522 1.00 90.06 93 LEU A O 1
ATOM 755 N N . LYS A 1 94 ? -6.577 0.094 -4.566 1.00 87.88 94 LYS A N 1
ATOM 756 C CA . LYS A 1 94 ? -7.544 -0.694 -5.323 1.00 87.88 94 LYS A CA 1
ATOM 757 C C . LYS A 1 94 ? -6.804 -1.575 -6.319 1.00 87.88 94 LYS A C 1
ATOM 759 O O . LYS A 1 94 ? -6.231 -1.071 -7.284 1.00 87.88 94 LYS A O 1
ATOM 764 N N . ASP A 1 95 ? -6.810 -2.884 -6.095 1.00 87.12 95 ASP A N 1
ATOM 765 C CA . ASP A 1 95 ? -6.255 -3.846 -7.046 1.00 87.12 95 ASP A CA 1
ATOM 766 C C . ASP A 1 95 ? -7.144 -3.945 -8.302 1.00 87.12 95 ASP A C 1
ATOM 768 O O . ASP A 1 95 ? -8.324 -4.291 -8.222 1.00 87.12 95 ASP A O 1
ATOM 772 N N . ASN A 1 96 ? -6.572 -3.642 -9.473 1.00 85.44 96 ASN A N 1
ATOM 773 C CA . ASN A 1 96 ? -7.245 -3.710 -10.779 1.00 85.44 96 ASN A CA 1
ATOM 774 C C . ASN A 1 96 ? -6.792 -4.939 -11.587 1.00 85.44 96 ASN A C 1
ATOM 776 O O . ASN A 1 96 ? -6.831 -4.937 -12.822 1.00 85.44 96 ASN A O 1
ATOM 780 N N . ARG A 1 97 ? -6.286 -5.985 -10.922 1.00 82.06 97 ARG A N 1
ATOM 781 C CA . ARG A 1 97 ? -5.783 -7.181 -11.604 1.00 82.06 97 ARG A CA 1
ATOM 782 C C . ARG A 1 97 ? -6.949 -8.100 -11.938 1.00 82.06 97 ARG A C 1
ATOM 784 O O . ARG A 1 97 ? -7.715 -8.495 -11.064 1.00 82.06 97 ARG A O 1
ATOM 791 N N . VAL A 1 98 ? -7.021 -8.521 -13.200 1.00 74.50 98 VAL A N 1
ATOM 792 C CA . VAL A 1 98 ? -8.011 -9.512 -13.660 1.00 74.50 98 VAL A CA 1
ATOM 793 C C . VAL A 1 98 ? -7.731 -10.889 -13.041 1.00 74.50 98 VAL A C 1
ATOM 795 O O . VAL A 1 98 ? -8.651 -11.600 -12.649 1.00 74.50 98 VAL A O 1
ATOM 798 N N . LYS A 1 99 ? -6.450 -11.260 -12.897 1.00 74.75 99 LYS A N 1
ATOM 799 C CA . LYS A 1 99 ? -6.011 -12.518 -12.275 1.00 74.75 99 LYS A CA 1
ATOM 800 C C . LYS A 1 99 ? -5.135 -12.226 -11.058 1.00 74.75 99 LYS A C 1
ATOM 802 O O . LYS A 1 99 ? -4.010 -11.751 -11.180 1.00 74.75 99 LYS A O 1
ATOM 807 N N . LYS A 1 100 ? -5.655 -12.521 -9.863 1.00 72.69 100 LYS A N 1
ATOM 808 C CA . LYS A 1 100 ? -4.950 -12.275 -8.589 1.00 72.69 100 LYS A CA 1
ATOM 809 C C . LYS A 1 100 ? -3.926 -13.362 -8.243 1.00 72.69 100 LYS A C 1
ATOM 811 O O . LYS A 1 100 ? -2.925 -13.065 -7.588 1.00 72.69 100 LYS A O 1
ATOM 816 N N . LYS A 1 101 ? -4.167 -14.603 -8.684 1.00 68.94 101 LYS A N 1
ATOM 817 C CA . LYS A 1 101 ? -3.330 -15.785 -8.418 1.00 68.94 101 LYS A CA 1
ATOM 818 C C . LYS A 1 101 ? -2.480 -16.136 -9.643 1.00 68.94 101 LYS A C 1
ATOM 820 O O . LYS A 1 101 ? -2.994 -16.128 -10.755 1.00 68.94 101 LYS A O 1
ATOM 825 N N . GLY A 1 102 ? -1.205 -16.459 -9.425 1.00 69.25 102 GLY A N 1
ATOM 826 C CA . GLY A 1 102 ? -0.292 -16.974 -10.458 1.00 69.25 102 GLY A CA 1
ATOM 827 C C . GLY A 1 102 ? 0.393 -15.922 -11.335 1.00 69.25 102 GLY A C 1
ATOM 828 O O . GLY A 1 102 ? 1.388 -16.240 -11.972 1.00 69.25 102 GLY A O 1
ATOM 829 N N . THR A 1 103 ? -0.077 -14.673 -11.341 1.00 76.12 103 THR A N 1
ATOM 830 C CA . THR A 1 103 ? 0.542 -13.602 -12.134 1.00 76.12 103 THR A CA 1
ATOM 831 C C . THR A 1 103 ? 1.546 -12.808 -11.293 1.00 76.12 103 THR A C 1
ATOM 833 O O . THR A 1 103 ? 1.265 -12.454 -10.144 1.00 76.12 103 THR A O 1
ATOM 836 N N . GLU A 1 104 ? 2.715 -12.506 -11.856 1.00 80.06 104 GLU A N 1
ATOM 837 C CA . GLU A 1 104 ? 3.727 -11.651 -11.215 1.00 80.06 104 GLU A CA 1
ATOM 838 C C . GLU A 1 104 ? 3.475 -10.157 -11.439 1.00 80.06 104 GLU A C 1
ATOM 840 O O . GLU A 1 104 ? 3.914 -9.335 -10.627 1.00 80.06 104 GLU A O 1
ATOM 845 N N . GLU A 1 105 ? 2.740 -9.836 -12.505 1.00 84.69 105 GLU A N 1
ATOM 846 C CA . GLU A 1 105 ? 2.312 -8.491 -12.874 1.00 84.69 105 GLU A CA 1
ATOM 847 C C . GLU A 1 105 ? 1.412 -7.906 -11.795 1.00 84.69 105 GLU A C 1
ATOM 849 O O . GLU A 1 105 ? 0.458 -8.553 -11.346 1.00 84.69 105 GLU A O 1
ATOM 854 N N . ARG A 1 106 ? 1.686 -6.669 -11.393 1.00 86.62 106 ARG A N 1
ATOM 855 C CA . ARG A 1 106 ? 0.882 -5.922 -10.427 1.00 86.62 106 ARG A CA 1
ATOM 856 C C . ARG A 1 106 ? 0.239 -4.745 -11.132 1.00 86.62 106 ARG A C 1
ATOM 858 O O . ARG A 1 106 ? 0.890 -4.045 -11.895 1.00 86.62 106 ARG A O 1
ATOM 865 N N . HIS A 1 107 ? -1.045 -4.537 -10.878 1.00 89.62 107 HIS A N 1
ATOM 866 C CA . HIS A 1 107 ? -1.782 -3.402 -11.410 1.00 89.62 107 HIS A CA 1
ATOM 867 C C . HIS A 1 107 ? -2.760 -2.912 -10.352 1.00 89.62 107 HIS A C 1
ATOM 869 O O . HIS A 1 107 ? -3.711 -3.615 -10.012 1.00 89.62 107 HIS A O 1
ATOM 875 N N . PHE A 1 108 ? -2.516 -1.725 -9.816 1.00 90.25 108 PHE A N 1
ATOM 876 C CA . PHE A 1 108 ? -3.330 -1.161 -8.749 1.00 90.25 108 PHE A CA 1
ATOM 877 C C . PHE A 1 108 ? -3.422 0.358 -8.863 1.00 90.25 108 PHE A C 1
ATOM 879 O O . PHE A 1 108 ? -2.565 1.009 -9.459 1.00 90.25 108 PHE A O 1
ATOM 886 N N . THR A 1 109 ? -4.484 0.918 -8.295 1.00 91.25 109 THR A N 1
ATOM 887 C CA . THR A 1 109 ? -4.683 2.360 -8.152 1.00 91.25 109 THR A CA 1
ATOM 888 C C . THR A 1 109 ? -4.518 2.739 -6.694 1.00 91.25 109 THR A C 1
ATOM 890 O O . THR A 1 109 ? -5.168 2.165 -5.825 1.00 91.25 109 THR A O 1
ATOM 893 N N . LEU A 1 110 ? -3.662 3.714 -6.433 1.00 90.62 110 LEU A N 1
ATOM 894 C CA . LEU A 1 110 ? -3.419 4.291 -5.127 1.00 90.62 110 LEU A CA 1
ATOM 895 C C . LEU A 1 110 ? -4.101 5.659 -5.052 1.00 90.62 110 LEU A C 1
ATOM 897 O O . LEU A 1 110 ? -3.748 6.579 -5.782 1.00 90.62 110 LEU A O 1
ATOM 901 N N . THR A 1 111 ? -5.085 5.797 -4.174 1.00 90.12 111 THR A N 1
ATOM 902 C CA . THR A 1 111 ? -5.774 7.068 -3.934 1.00 90.12 111 THR A CA 1
ATOM 903 C C . THR A 1 111 ? -5.026 7.842 -2.859 1.00 90.12 111 THR A C 1
ATOM 905 O O . THR A 1 111 ? -4.949 7.397 -1.716 1.00 90.12 111 THR A O 1
ATOM 908 N N . LEU A 1 112 ? -4.492 9.005 -3.214 1.00 87.62 112 LEU A N 1
ATOM 909 C CA . LEU A 1 112 ? -3.806 9.894 -2.284 1.00 87.62 112 LEU A CA 1
ATOM 910 C C . LEU A 1 112 ? -4.797 10.862 -1.621 1.00 87.62 112 LEU A C 1
ATOM 912 O O . LEU A 1 112 ? -5.888 11.128 -2.133 1.00 87.62 112 LEU A O 1
ATOM 916 N N . TYR A 1 113 ? -4.406 11.397 -0.466 1.00 85.75 113 TYR A N 1
ATOM 917 C CA . TYR A 1 113 ? -5.184 12.376 0.299 1.00 85.75 113 TYR A CA 1
ATOM 918 C C . TYR A 1 113 ? -4.865 13.821 -0.100 1.00 85.75 113 TYR A C 1
ATOM 920 O O . TYR A 1 113 ? -5.698 14.703 0.077 1.00 85.75 113 TYR A O 1
ATOM 928 N N . ALA A 1 114 ? -3.655 14.071 -0.595 1.00 82.06 114 ALA A N 1
ATOM 929 C CA . ALA A 1 114 ? -3.141 15.389 -0.935 1.00 82.06 114 ALA A CA 1
ATOM 930 C C . ALA A 1 114 ? -2.112 15.305 -2.072 1.00 82.06 114 ALA A C 1
ATOM 932 O O . ALA A 1 114 ? -1.619 14.234 -2.425 1.00 82.06 114 ALA A O 1
ATOM 933 N N . GLN A 1 115 ? -1.735 16.456 -2.628 1.00 76.62 115 GLN A N 1
ATOM 934 C CA . GLN A 1 115 ? -0.630 16.546 -3.586 1.00 76.62 115 GLN A CA 1
ATOM 935 C C . GLN A 1 115 ? 0.743 16.485 -2.889 1.00 76.62 115 GLN A C 1
ATOM 937 O O . GLN A 1 115 ? 1.726 16.022 -3.471 1.00 76.62 115 GLN A O 1
ATOM 942 N N . HIS A 1 116 ? 0.831 16.937 -1.635 1.00 80.75 116 HIS A N 1
ATOM 943 C CA . HIS A 1 116 ? 2.064 16.961 -0.844 1.00 80.75 116 HIS A CA 1
ATOM 944 C C . HIS A 1 116 ? 2.339 15.607 -0.181 1.00 80.75 116 HIS A C 1
ATOM 946 O O . HIS A 1 116 ? 1.440 14.992 0.389 1.00 80.75 116 HIS A O 1
ATOM 952 N N . LEU A 1 117 ? 3.593 15.149 -0.252 1.00 82.25 117 LEU A N 1
ATOM 953 C CA . LEU A 1 117 ? 4.007 13.849 0.281 1.00 82.25 117 LEU A CA 1
ATOM 954 C C . LEU A 1 117 ? 3.926 13.828 1.815 1.00 82.25 117 LEU A C 1
ATOM 956 O O . LEU A 1 117 ? 3.234 12.973 2.352 1.00 82.25 117 LEU A O 1
ATOM 960 N N . ASP A 1 118 ? 4.481 14.833 2.502 1.00 83.44 118 ASP A N 1
ATOM 961 C CA . ASP A 1 118 ? 4.413 14.958 3.972 1.00 83.44 118 ASP A CA 1
ATOM 962 C C . ASP A 1 118 ? 2.971 14.891 4.509 1.00 83.44 118 ASP A C 1
ATOM 964 O O . ASP A 1 118 ? 2.656 14.145 5.437 1.00 83.44 118 ASP A O 1
ATOM 968 N N . THR A 1 119 ? 2.050 15.610 3.859 1.00 85.94 119 THR A N 1
ATOM 969 C CA . THR A 1 119 ? 0.632 15.603 4.239 1.00 85.94 119 THR A CA 1
ATOM 970 C C . THR A 1 119 ? -0.015 14.235 4.021 1.00 85.94 119 THR A C 1
ATOM 972 O O . THR A 1 119 ? -0.815 13.800 4.852 1.00 85.94 119 THR A O 1
ATOM 975 N N . ASN A 1 120 ? 0.331 13.539 2.933 1.00 86.50 120 ASN A N 1
ATOM 976 C CA . ASN A 1 120 ? -0.147 12.180 2.687 1.00 86.50 120 ASN A CA 1
ATOM 977 C C . ASN A 1 120 ? 0.356 11.200 3.746 1.00 86.50 120 ASN A C 1
ATOM 979 O O . ASN A 1 120 ? -0.434 10.385 4.212 1.00 86.50 120 ASN A O 1
ATOM 983 N N . LEU A 1 121 ? 1.629 11.292 4.140 1.00 87.38 121 LEU A N 1
ATOM 984 C CA . LEU A 1 121 ? 2.213 10.414 5.154 1.00 87.38 121 LEU A CA 1
ATOM 985 C C . LEU A 1 121 ? 1.538 10.609 6.511 1.00 87.38 121 LEU A C 1
ATOM 987 O O . LEU A 1 121 ? 1.055 9.642 7.094 1.00 87.38 121 LEU A O 1
ATOM 991 N N . LYS A 1 122 ? 1.372 11.858 6.963 1.00 88.69 122 LYS A N 1
ATOM 992 C CA . LYS A 1 122 ? 0.655 12.148 8.217 1.00 88.69 122 LYS A CA 1
ATOM 993 C C . LYS A 1 122 ? -0.775 11.609 8.202 1.00 88.69 122 LYS A C 1
ATOM 995 O O . LYS A 1 122 ? -1.230 11.017 9.181 1.00 88.69 122 LYS A O 1
ATOM 1000 N N . LYS A 1 123 ? -1.491 11.777 7.084 1.00 88.25 123 LYS A N 1
ATOM 1001 C CA . LYS A 1 123 ? -2.848 11.231 6.918 1.00 88.25 123 LYS A CA 1
ATOM 1002 C C . LYS A 1 123 ? -2.861 9.706 6.918 1.00 88.25 123 LYS A C 1
ATOM 1004 O O . LYS A 1 123 ? -3.723 9.118 7.568 1.00 88.25 123 LYS A O 1
ATOM 1009 N N . PHE A 1 124 ? -1.897 9.081 6.250 1.00 88.88 124 PHE A N 1
ATOM 1010 C CA . PHE A 1 124 ? -1.724 7.634 6.239 1.00 88.88 124 PHE A CA 1
ATOM 1011 C C . PHE A 1 124 ? -1.529 7.094 7.659 1.00 88.88 124 PHE A C 1
ATOM 1013 O O . PHE A 1 124 ? -2.201 6.143 8.051 1.00 88.88 124 PHE A O 1
ATOM 1020 N N . GLU A 1 125 ? -0.659 7.715 8.459 1.00 89.50 125 GLU A N 1
ATOM 1021 C CA . GLU A 1 125 ? -0.428 7.307 9.846 1.00 89.50 125 GLU A CA 1
ATOM 1022 C C . GLU A 1 125 ? -1.674 7.449 10.716 1.00 89.50 125 GLU A C 1
ATOM 1024 O O . GLU A 1 125 ? -2.021 6.521 11.452 1.00 89.50 125 GLU A O 1
ATOM 1029 N N . GLN A 1 126 ? -2.367 8.582 10.592 1.00 89.00 126 GLN A N 1
ATOM 1030 C CA . GLN A 1 126 ? -3.591 8.860 11.334 1.00 89.00 126 GLN A CA 1
ATOM 1031 C C . GLN A 1 126 ? -4.689 7.833 11.013 1.00 89.00 126 GLN A C 1
ATOM 1033 O O . GLN A 1 126 ? -5.324 7.289 11.922 1.00 89.00 126 GLN A O 1
ATOM 1038 N N . GLU A 1 127 ? -4.906 7.534 9.731 1.00 88.50 127 GLU A N 1
ATOM 1039 C CA . GLU A 1 127 ? -5.884 6.532 9.293 1.00 88.50 127 GLU A CA 1
ATOM 1040 C C . GLU A 1 127 ? -5.470 5.124 9.734 1.00 88.50 127 GLU A C 1
ATOM 1042 O O . GLU A 1 127 ? -6.306 4.353 10.211 1.00 88.50 127 GLU A O 1
ATOM 1047 N N . TRP A 1 128 ? -4.175 4.799 9.664 1.00 88.19 128 TRP A N 1
ATOM 1048 C CA . TRP A 1 128 ? -3.650 3.505 10.096 1.00 88.19 128 TRP A CA 1
ATOM 1049 C C . TRP A 1 128 ? -3.918 3.254 11.578 1.00 88.19 128 TRP A C 1
ATOM 1051 O O . TRP A 1 128 ? -4.428 2.196 11.948 1.00 88.19 128 TRP A O 1
ATOM 1061 N N . GLU A 1 129 ? -3.596 4.219 12.440 1.00 86.25 129 GLU A N 1
ATOM 1062 C CA . GLU A 1 129 ? -3.835 4.101 13.878 1.00 86.25 129 GLU A CA 1
ATOM 1063 C C . GLU A 1 129 ? -5.323 4.033 14.213 1.00 86.25 129 GLU A C 1
ATOM 1065 O O . GLU A 1 129 ? -5.727 3.198 15.029 1.00 86.25 129 GLU A O 1
ATOM 1070 N N . THR A 1 130 ? -6.144 4.844 13.543 1.00 85.75 130 THR A N 1
ATOM 1071 C CA . THR A 1 130 ? -7.605 4.813 13.694 1.00 85.75 130 THR A CA 1
ATOM 1072 C C . THR A 1 130 ? -8.144 3.419 13.372 1.00 85.75 130 THR A C 1
ATOM 1074 O O . THR A 1 130 ? -8.766 2.774 14.220 1.00 85.75 130 THR A O 1
ATOM 1077 N N . LYS A 1 131 ? -7.815 2.889 12.189 1.00 82.44 131 LYS A N 1
ATOM 1078 C CA . LYS A 1 131 ? -8.279 1.575 11.719 1.00 82.44 131 LYS A CA 1
ATOM 1079 C C . LYS A 1 131 ? -7.715 0.418 12.539 1.00 82.44 131 LYS A C 1
ATOM 1081 O O . LYS A 1 131 ? -8.416 -0.572 12.767 1.00 82.44 131 LYS A O 1
ATOM 1086 N N . ARG A 1 132 ? -6.473 0.531 13.022 1.00 80.75 132 ARG A N 1
ATOM 1087 C CA . ARG A 1 132 ? -5.869 -0.437 13.949 1.00 80.75 132 ARG A CA 1
ATOM 1088 C C . ARG A 1 132 ? -6.665 -0.511 15.251 1.00 80.75 132 ARG A C 1
ATOM 1090 O O . ARG A 1 132 ? -6.982 -1.616 15.689 1.00 80.75 132 ARG A O 1
ATOM 1097 N N . ARG A 1 133 ? -7.020 0.634 15.849 1.00 74.94 133 ARG A N 1
ATOM 1098 C CA . ARG A 1 133 ? 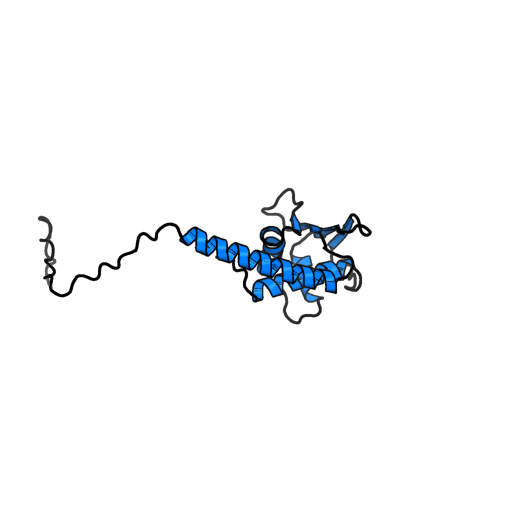-7.838 0.681 17.074 1.00 74.94 133 ARG A CA 1
ATOM 1099 C C . ARG A 1 133 ? -9.224 0.087 16.846 1.00 74.94 133 ARG A C 1
ATOM 1101 O O . ARG A 1 133 ? -9.672 -0.709 17.665 1.00 74.94 133 ARG A O 1
ATOM 1108 N N . GLU A 1 134 ? -9.871 0.405 15.724 1.00 74.00 134 GLU A N 1
ATOM 1109 C CA . GLU A 1 134 ? -11.178 -0.166 15.372 1.00 74.00 134 GLU A CA 1
ATOM 1110 C C . GLU A 1 134 ? -11.128 -1.698 15.236 1.00 74.00 134 GLU A C 1
ATOM 1112 O O . GLU A 1 134 ? -11.989 -2.396 15.776 1.00 74.00 134 GLU A O 1
ATOM 1117 N N . LYS A 1 135 ? -10.109 -2.247 14.558 1.00 69.25 135 LYS A N 1
ATOM 1118 C CA . LYS A 1 135 ? -9.951 -3.705 14.413 1.00 69.25 135 LYS A CA 1
ATOM 1119 C C . LYS A 1 135 ? -9.570 -4.397 15.724 1.00 69.25 135 LYS A C 1
ATOM 1121 O O . LYS A 1 135 ? -10.078 -5.488 15.964 1.00 69.25 135 LYS A O 1
ATOM 1126 N N . SER A 1 136 ? -8.757 -3.765 16.576 1.00 64.75 136 SER A N 1
ATOM 1127 C CA . SER A 1 136 ? -8.459 -4.275 17.926 1.00 64.75 136 SER A CA 1
ATOM 1128 C C . SER A 1 136 ? -9.730 -4.351 18.774 1.00 64.75 136 SER A C 1
ATOM 1130 O O . SER A 1 136 ? -10.050 -5.412 19.301 1.00 64.75 136 SER A O 1
ATOM 1132 N N . LYS A 1 137 ? -10.536 -3.276 18.789 1.00 60.06 137 LYS A N 1
ATOM 1133 C CA . LYS A 1 137 ? -11.839 -3.254 19.475 1.00 60.06 137 LYS A CA 1
ATOM 1134 C C . LYS A 1 137 ? -12.787 -4.333 18.959 1.00 60.06 137 LYS A C 1
ATOM 1136 O O . LYS A 1 137 ? -13.462 -4.980 19.751 1.00 60.06 137 LYS A O 1
ATOM 1141 N N . ARG A 1 138 ? -12.834 -4.558 17.641 1.00 59.53 138 ARG A N 1
ATOM 1142 C CA . ARG A 1 138 ? -13.647 -5.634 17.049 1.00 59.53 138 ARG A CA 1
ATOM 1143 C C . ARG A 1 138 ? -13.135 -7.027 17.402 1.00 59.53 138 ARG A C 1
ATOM 1145 O O . ARG A 1 138 ? -13.953 -7.926 17.543 1.00 59.53 138 ARG A O 1
ATOM 1152 N N . GLN A 1 139 ? -11.825 -7.228 17.546 1.00 56.59 139 GLN A N 1
ATOM 1153 C CA . GLN A 1 139 ? -11.276 -8.505 18.010 1.00 56.59 139 GLN A CA 1
ATOM 1154 C C . GLN A 1 139 ? -11.624 -8.770 19.477 1.00 56.59 139 GLN A C 1
ATOM 1156 O O . GLN A 1 139 ? -12.044 -9.882 19.778 1.00 56.59 139 GLN A O 1
ATOM 1161 N N . GLU A 1 140 ? -11.554 -7.760 20.346 1.00 54.62 140 GLU A N 1
ATOM 1162 C CA . GLU A 1 140 ? -12.019 -7.867 21.738 1.00 54.62 140 GLU A CA 1
ATOM 1163 C C . GLU A 1 140 ? -13.531 -8.142 21.824 1.00 54.62 140 GLU A C 1
ATOM 1165 O O . GLU A 1 140 ? -13.965 -9.000 22.593 1.00 54.62 140 GLU A O 1
ATOM 1170 N N . GLN A 1 141 ? -14.341 -7.494 20.979 1.00 51.34 141 GLN A N 1
ATOM 1171 C CA . GLN A 1 141 ? -15.791 -7.723 20.918 1.00 51.34 141 GLN A CA 1
ATOM 1172 C C . GLN A 1 141 ? -16.165 -9.078 20.297 1.00 51.34 141 GLN A C 1
ATOM 1174 O O . GLN A 1 141 ? -17.120 -9.706 20.741 1.00 51.34 141 GLN A O 1
ATOM 1179 N N . ALA A 1 142 ? -15.408 -9.582 19.318 1.00 51.22 142 ALA A N 1
ATOM 1180 C CA . ALA A 1 142 ? -15.620 -10.921 18.761 1.00 51.22 142 ALA A CA 1
ATOM 1181 C C . ALA A 1 142 ? -15.265 -12.030 19.771 1.00 51.22 142 ALA A C 1
ATOM 1183 O O . ALA A 1 142 ? -15.881 -13.096 19.762 1.00 51.22 142 ALA A O 1
ATOM 1184 N N . THR A 1 143 ? -14.325 -11.769 20.687 1.00 48.81 143 THR A N 1
ATOM 1185 C CA . THR A 1 143 ? -14.061 -12.640 21.844 1.00 48.81 143 THR A CA 1
ATOM 1186 C C . THR A 1 143 ? -15.046 -12.457 23.002 1.00 48.81 143 THR A C 1
ATOM 1188 O O . THR A 1 143 ? -15.013 -13.252 23.934 1.00 48.81 143 THR A O 1
ATOM 1191 N N . ALA A 1 144 ? -15.959 -11.480 22.934 1.00 44.19 144 ALA A N 1
ATOM 1192 C CA . ALA A 1 144 ? -17.060 -11.311 23.887 1.00 44.19 144 ALA A CA 1
ATOM 1193 C C . ALA A 1 144 ? -18.303 -12.156 23.530 1.00 44.19 144 ALA A C 1
ATOM 1195 O O . ALA A 1 144 ? -19.409 -11.880 23.986 1.00 44.19 144 ALA A O 1
ATOM 1196 N N . THR A 1 145 ? -18.125 -13.222 22.745 1.00 43.06 145 THR A N 1
ATOM 1197 C CA . THR A 1 145 ? -19.014 -14.391 22.829 1.00 43.06 145 THR A CA 1
ATOM 1198 C C . THR A 1 145 ? -18.610 -15.129 24.108 1.00 43.06 145 THR A C 1
ATOM 1200 O O . THR A 1 145 ? -17.405 -15.326 24.278 1.00 43.06 145 THR A O 1
ATOM 1203 N N . PRO A 1 146 ? -19.524 -15.504 25.029 1.00 46.16 146 PRO A N 1
ATOM 1204 C CA . PRO A 1 146 ? -19.144 -16.043 26.329 1.00 46.16 146 PRO A CA 1
ATOM 1205 C C . PRO A 1 146 ? -18.175 -17.197 26.125 1.00 46.16 146 PRO A C 1
ATOM 1207 O O . PRO A 1 146 ? -18.505 -18.202 25.489 1.00 46.16 146 PRO A O 1
ATOM 1210 N N . ALA A 1 147 ? -16.957 -17.010 26.631 1.00 43.22 147 ALA A N 1
ATOM 1211 C CA . ALA A 1 147 ? -15.981 -18.064 26.729 1.00 43.22 147 ALA A CA 1
ATOM 1212 C C . ALA A 1 147 ? -16.692 -19.248 27.387 1.00 43.22 147 ALA A C 1
ATOM 1214 O O . ALA A 1 147 ? -17.011 -19.206 28.575 1.00 43.22 147 ALA A O 1
ATOM 1215 N N . LYS A 1 148 ? -16.940 -20.318 26.622 1.00 48.03 148 LYS A N 1
ATOM 1216 C CA . LYS A 1 148 ? -16.956 -21.643 27.225 1.00 48.03 148 LYS A CA 1
ATOM 1217 C C . LYS A 1 148 ? -15.575 -21.766 27.828 1.00 48.03 148 LYS A C 1
ATOM 1219 O O . LYS A 1 148 ? -14.598 -21.995 27.120 1.00 48.03 148 LYS A O 1
ATOM 1224 N N . THR A 1 149 ? -15.502 -21.465 29.117 1.00 41.19 149 THR A N 1
ATOM 1225 C CA . THR A 1 149 ? -14.356 -21.716 29.958 1.00 41.19 149 THR A CA 1
ATOM 1226 C C . THR A 1 149 ? -13.910 -23.125 29.599 1.00 41.19 149 THR A C 1
ATOM 1228 O O . THR A 1 149 ? -14.635 -24.085 29.861 1.00 41.19 149 THR A O 1
ATOM 1231 N N . CYS A 1 150 ? -12.742 -23.268 28.973 1.00 42.28 150 CYS A N 1
ATOM 1232 C CA . CYS A 1 150 ? -11.971 -24.482 29.158 1.00 42.28 150 CYS A CA 1
ATOM 1233 C C . CYS A 1 150 ? -11.652 -24.476 30.648 1.00 42.28 150 CYS A C 1
ATOM 1235 O O . CYS A 1 150 ? -10.630 -23.940 31.074 1.00 42.28 150 CYS A O 1
ATOM 1237 N N . GLN A 1 151 ? -12.602 -24.951 31.457 1.00 47.94 151 GLN A N 1
ATOM 1238 C CA . GLN A 1 151 ? -12.332 -25.283 32.831 1.00 47.94 151 GLN A CA 1
ATOM 1239 C C . GLN A 1 151 ? -11.274 -26.360 32.699 1.00 47.94 151 GLN A C 1
ATOM 1241 O O . GLN A 1 151 ? -11.549 -27.482 32.279 1.00 47.94 151 GLN A O 1
ATOM 1246 N N . SER A 1 152 ? -10.029 -25.973 32.965 1.00 45.81 152 SER A N 1
ATOM 1247 C CA . SER A 1 152 ? -9.052 -26.916 33.460 1.00 45.81 152 SER A CA 1
ATOM 1248 C C . SER A 1 152 ? -9.779 -27.638 34.585 1.00 45.81 152 SER A C 1
ATOM 1250 O O . SER A 1 152 ? -10.059 -27.036 35.623 1.00 45.81 152 SER A O 1
ATOM 1252 N N . PHE A 1 153 ? -10.197 -28.877 34.327 1.00 47.53 153 PHE A N 1
ATOM 1253 C CA . PHE A 1 153 ? -10.642 -29.787 35.363 1.00 47.53 153 PHE A CA 1
ATOM 1254 C C . PHE A 1 153 ? -9.420 -29.993 36.250 1.00 47.53 153 PHE A C 1
ATOM 1256 O O . PHE A 1 153 ? -8.641 -30.920 36.057 1.00 47.53 153 PHE A O 1
ATOM 1263 N N . ARG A 1 154 ? -9.197 -29.072 37.187 1.00 56.09 154 ARG A N 1
ATOM 1264 C CA . ARG A 1 154 ? -8.383 -29.369 38.348 1.00 56.09 154 ARG A CA 1
ATOM 1265 C C . ARG A 1 154 ? -9.235 -30.331 39.164 1.00 56.09 154 ARG A C 1
ATOM 1267 O O . ARG A 1 154 ? -10.313 -29.924 39.609 1.00 56.09 154 ARG A O 1
ATOM 1274 N N . PRO A 1 155 ? -8.831 -31.602 39.316 1.00 55.47 155 PRO A N 1
ATOM 1275 C CA . PRO A 1 155 ? -9.520 -32.477 40.244 1.00 55.47 155 PRO A CA 1
ATOM 1276 C C . PRO A 1 155 ? -9.496 -31.807 41.620 1.00 55.47 155 PRO A C 1
ATOM 1278 O O . PRO A 1 155 ? -8.472 -31.268 42.046 1.00 55.47 155 PRO A O 1
ATOM 1281 N N . LYS A 1 156 ? -10.657 -31.767 42.280 1.00 59.22 156 LYS A N 1
ATOM 1282 C CA . LYS A 1 156 ? -10.776 -31.221 43.633 1.00 59.22 156 LYS A CA 1
ATOM 1283 C C . LYS A 1 156 ? -9.814 -32.000 44.547 1.00 59.22 156 LYS A C 1
ATOM 1285 O O . LYS A 1 156 ? -9.853 -33.233 44.511 1.00 59.22 156 LYS A O 1
ATOM 1290 N N . PRO A 1 157 ? -8.965 -31.333 45.347 1.00 59.25 157 PRO A N 1
ATOM 1291 C CA . PRO A 1 157 ? -8.121 -32.036 46.306 1.00 59.25 157 PRO A CA 1
ATOM 1292 C C . PRO A 1 157 ? -9.023 -32.793 47.293 1.00 59.25 157 PRO A C 1
ATOM 1294 O O . PRO A 1 157 ? -9.897 -32.191 47.911 1.00 59.25 157 PRO A O 1
ATOM 1297 N N . GLY A 1 158 ? -8.852 -34.116 47.380 1.00 62.59 158 GLY A N 1
ATOM 1298 C CA . GLY A 1 158 ? -9.602 -34.987 48.297 1.00 62.59 158 GLY A CA 1
ATOM 1299 C C . GLY A 1 158 ? -10.535 -36.018 47.652 1.00 62.59 158 GLY A C 1
ATOM 1300 O O . GLY A 1 158 ? -11.129 -36.807 48.381 1.00 62.59 158 GLY A O 1
ATOM 1301 N N . VAL A 1 159 ? -10.665 -36.066 46.319 1.00 64.44 159 VAL A N 1
ATOM 1302 C CA . VAL A 1 159 ? -11.405 -37.154 45.651 1.00 64.44 159 VAL A CA 1
ATOM 1303 C C . VAL A 1 159 ? -10.422 -38.275 45.292 1.00 64.44 159 VAL A C 1
ATOM 1305 O O . VAL A 1 159 ? -9.522 -38.025 44.486 1.00 64.44 159 VAL A O 1
ATOM 1308 N N . PRO A 1 160 ? -10.539 -39.491 45.864 1.00 64.81 160 PRO A N 1
ATOM 1309 C CA . PRO A 1 160 ? -9.684 -40.603 45.474 1.00 64.81 160 PRO A CA 1
ATOM 1310 C C . PRO A 1 160 ? -9.903 -40.902 43.989 1.00 64.81 160 PRO A C 1
ATOM 1312 O O . PRO A 1 160 ? -11.029 -41.117 43.539 1.00 64.81 160 PRO A O 1
ATOM 1315 N N . PHE A 1 161 ? -8.818 -40.866 43.214 1.00 66.25 161 PHE A N 1
ATOM 1316 C CA . PHE A 1 161 ? -8.837 -41.255 41.811 1.00 66.25 161 PHE A CA 1
ATOM 1317 C C . PHE A 1 161 ? -9.168 -42.746 41.738 1.00 66.25 161 PHE A C 1
ATOM 1319 O O . PHE A 1 161 ? -8.326 -43.595 42.023 1.00 66.25 161 PHE A O 1
ATOM 1326 N N . HIS A 1 162 ? -10.415 -43.063 41.402 1.00 65.25 162 HIS A N 1
ATOM 1327 C CA . HIS A 1 162 ? -10.834 -44.437 41.192 1.00 65.25 162 HIS A CA 1
ATOM 1328 C C . HIS A 1 162 ? -10.516 -44.794 39.742 1.00 65.25 162 HIS A C 1
ATOM 1330 O O . HIS A 1 162 ? -11.185 -44.331 38.815 1.00 65.25 162 HIS A O 1
ATOM 1336 N N . ALA A 1 163 ? -9.437 -45.554 39.542 1.00 72.38 163 ALA A N 1
ATOM 1337 C CA . ALA A 1 163 ? -9.092 -46.054 38.222 1.00 72.38 163 ALA A CA 1
ATOM 1338 C C . ALA A 1 163 ? -10.250 -46.934 37.716 1.00 72.38 163 ALA A C 1
ATOM 1340 O O . ALA A 1 163 ? -10.702 -47.816 38.451 1.00 72.38 163 ALA A O 1
ATOM 1341 N N . PRO A 1 164 ? -10.768 -46.702 36.497 1.00 75.00 164 PRO A N 1
ATOM 1342 C CA . PRO A 1 164 ? -11.797 -47.561 35.937 1.00 75.00 164 PRO A CA 1
ATOM 1343 C C . PRO A 1 164 ? -11.262 -48.990 35.842 1.00 75.00 164 PRO A C 1
ATOM 1345 O O . PRO A 1 164 ? -10.132 -49.217 35.404 1.00 75.00 164 PRO A O 1
ATOM 1348 N N . SER A 1 165 ? -12.079 -49.951 36.270 1.00 76.94 165 SER A N 1
ATOM 1349 C CA . SER A 1 165 ? -11.751 -51.371 36.189 1.00 76.94 165 SER A CA 1
ATOM 1350 C C . SER A 1 165 ? -11.400 -51.743 34.743 1.00 76.94 165 SER A C 1
ATOM 1352 O O . SER A 1 165 ? -12.122 -51.336 33.825 1.00 76.94 165 SER A O 1
ATOM 1354 N N . PRO A 1 166 ? -10.303 -52.488 34.521 1.00 78.75 166 PRO A N 1
ATOM 1355 C CA . PRO A 1 166 ? -9.842 -52.809 33.182 1.00 78.75 166 PRO A CA 1
ATOM 1356 C C . PRO A 1 166 ? -10.916 -53.580 32.398 1.00 78.75 166 PRO A C 1
ATOM 1358 O O . PRO A 1 166 ? -11.713 -54.319 32.984 1.00 78.75 166 PRO A O 1
ATOM 1361 N N . PRO A 1 167 ? -10.962 -53.414 31.066 1.00 80.25 167 PRO A N 1
ATOM 1362 C CA . PRO A 1 167 ? -11.903 -54.135 30.224 1.00 80.25 167 PRO A CA 1
ATOM 1363 C C . PRO A 1 167 ? -11.695 -55.647 30.351 1.00 80.25 167 PRO A C 1
ATOM 1365 O O . PRO A 1 167 ? -10.575 -56.124 30.531 1.00 80.25 167 PRO A O 1
ATOM 1368 N N . ARG A 1 168 ? -12.782 -56.409 30.183 1.00 74.94 168 ARG A N 1
ATOM 1369 C CA . ARG A 1 168 ? -12.834 -57.876 30.352 1.00 74.94 168 ARG A CA 1
ATOM 1370 C C . ARG A 1 168 ? -11.813 -58.668 29.515 1.00 74.94 168 ARG A C 1
ATOM 1372 O O . ARG A 1 168 ? -11.610 -59.844 29.780 1.00 74.94 168 ARG A O 1
ATOM 1379 N N . TYR A 1 169 ? -11.200 -58.031 28.518 1.00 82.44 169 TYR A N 1
ATOM 1380 C CA . TYR A 1 169 ? -10.235 -58.613 27.582 1.00 82.44 169 TYR A CA 1
ATOM 1381 C C . TYR A 1 169 ? -8.794 -58.133 27.818 1.00 82.44 169 TYR A C 1
ATOM 1383 O O . TYR A 1 169 ? -7.962 -58.231 26.920 1.00 82.44 169 TYR A O 1
ATOM 1391 N N . PHE A 1 170 ? -8.487 -57.560 28.985 1.00 81.56 170 PHE A N 1
ATOM 1392 C CA . PHE A 1 170 ? -7.124 -57.147 29.304 1.00 81.56 170 PHE A CA 1
ATOM 1393 C C . PHE A 1 170 ? -6.232 -58.381 29.501 1.00 81.56 170 PHE A C 1
ATOM 1395 O O . PHE A 1 170 ? -6.355 -59.092 30.495 1.00 81.56 170 PHE A O 1
ATOM 1402 N N . ILE A 1 171 ? -5.347 -58.638 28.536 1.00 80.00 171 ILE A N 1
ATOM 1403 C CA . ILE A 1 171 ? -4.351 -59.709 28.606 1.00 80.00 171 ILE A CA 1
ATOM 1404 C C . ILE A 1 171 ? -3.071 -59.107 29.206 1.00 80.00 171 ILE A C 1
ATOM 1406 O O . ILE A 1 171 ? -2.460 -58.250 28.560 1.00 80.00 171 ILE A O 1
ATOM 1410 N N . PRO A 1 172 ? -2.661 -59.498 30.427 1.00 77.94 172 PRO A N 1
ATOM 1411 C CA . PRO A 1 172 ? -1.420 -59.013 31.015 1.00 77.94 172 PRO A CA 1
ATOM 1412 C C . PRO A 1 172 ? -0.223 -59.512 30.201 1.00 77.94 172 PRO A C 1
ATOM 1414 O O . PRO A 1 172 ? -0.163 -60.671 29.786 1.00 77.94 172 PRO A O 1
ATOM 1417 N N . ARG A 1 173 ? 0.727 -58.609 29.948 1.00 81.19 173 ARG A N 1
ATOM 1418 C CA . ARG A 1 173 ? 1.966 -58.920 29.235 1.00 81.19 173 ARG A CA 1
ATOM 1419 C C . ARG A 1 173 ? 2.820 -59.856 30.106 1.00 81.19 173 ARG A C 1
ATOM 1421 O O . ARG A 1 173 ? 3.029 -59.512 31.266 1.00 81.19 173 ARG A O 1
ATOM 1428 N N . PRO A 1 174 ? 3.319 -60.992 29.585 1.00 73.38 174 PRO A N 1
ATOM 1429 C CA . PRO A 1 174 ? 4.240 -61.836 30.335 1.00 73.38 174 PRO A CA 1
ATOM 1430 C C . PRO A 1 174 ? 5.554 -61.084 30.565 1.00 73.38 174 PRO A C 1
ATOM 1432 O O . PRO A 1 174 ? 6.116 -60.511 29.627 1.00 73.38 174 PRO A O 1
ATOM 1435 N N . GLU A 1 175 ? 6.005 -61.060 31.815 1.00 72.56 175 GLU A N 1
ATOM 1436 C CA . GLU A 1 175 ? 7.330 -60.564 32.178 1.00 72.56 175 GLU A CA 1
ATOM 1437 C C . GLU A 1 175 ? 8.367 -61.646 31.836 1.00 72.56 175 GLU A C 1
ATOM 1439 O O . GLU A 1 175 ? 8.132 -62.830 32.091 1.00 72.56 175 GLU A O 1
ATOM 1444 N N . VAL A 1 176 ? 9.456 -61.236 31.179 1.00 63.22 176 VAL A N 1
ATOM 1445 C CA . VAL A 1 176 ? 10.642 -62.058 30.871 1.00 63.22 176 VAL A CA 1
ATOM 1446 C C . VAL A 1 176 ? 11.663 -61.886 31.980 1.00 63.22 176 VAL A C 1
ATOM 1448 O O . VAL A 1 176 ? 11.861 -60.718 32.387 1.00 63.22 176 VAL A O 1
#

Sequence (176 aa):
MPRASYGPEVKARALRLFEALVSFAKYEIAHDGNIEINFSWNKKNSARPELVIKTKKTKFLIELTEKDNYPDSLSKDQVVEALQRMEHLLGILKDNRVKKKGTEERHFTLTLYAQHLDTNLKKFEQEWETKRREKSKRQEQATATPAKTCQSFRPKPGVPFHAPSPPRYFIPRPEV

pLDDT: mean 75.36, std 13.65, range [41.19, 91.25]

Foldseek 3Di:
DPDLDLDPVLLVLLLLLVLLLLDVVVDPPPPPVPQQKDWDWDPLPDQKIKIKIKGQALVSSQVSSVSGPDPDTQDSVSSVSSLVCCCPQVVQKAWPDPDPPPGRMGIIMGIANHNDSVVRSVVSVVSSVVSVVVVVVVVVVVVPPPPPPPPPCPPDPPDPPDDPDDPPPDDDDDDD

Secondary structure (DSSP, 8-state):
-------HHHHHHHHHHHHHHHHHHHS-S---TT--EEEEEESTTSSS-EEEEEES-SHHHHHHHHSSSSSSPPPHHHHHHHHHHIIIII--EEE--S--SS---EEEEEE-S-SSHHHHHHHHHHHHHHHHHHHHHHHHHHTTS---------PPTT----PPPPPTT--PPPP-